Protein AF-A0A7S1R9U9-F1 (afdb_monomer)

Sequence (122 aa):
VRVLEEAEETRVPSEEEVQEYANFLEIDIENESHLMWIAREGVVAPVPHPWKMCTENDEDFFYFNFETGESVWDHPCDEKYRGMVEEHREKGKGGDKSAGDSLESGMTSKLDSKLDASIASA

InterPro domains:
  IPR001202 WW domain [PF00397] (48-76)
  IPR001202 WW domain [PS50020] (45-78)
  IPR001202 WW domain [SM00456] (46-78)
  IPR001202 WW domain [cd00201] (48-78)
  IPR036020 WW domain superfamily [SSF51045] (35-79)
  IPR053233 Plasmodium ABRA-related [PTHR21715] (5-103)

Foldseek 3Di:
DDFDDPDPDDDQDDPVQLVVQCVVLVHDCVPRVVLSVLSRCVSNPDQDPPKTWDDDPVPQIWIARPPPRDIGRDRPCSVVSSVVSVVVVVVVVPPDDDDDDDDDDDDDDDDDDDDDDDDDDD

Mean predicted aligned error: 13.93 Å

pLDDT: mean 75.32, std 17.96, range [38.44, 91.75]

Solvent-accessible surface area (backbone atoms only — not comparable to full-atom values): 8022 Å² total; per-residue (Å²): 109,48,74,59,77,81,76,84,91,71,77,79,78,52,69,65,58,29,50,55,44,22,52,72,60,69,49,48,68,89,87,36,54,89,51,50,64,56,23,45,51,57,75,62,50,74,70,58,84,61,38,41,48,30,22,68,78,86,78,52,68,33,31,34,28,76,80,83,72,48,74,41,73,62,64,88,59,52,66,56,51,41,51,51,51,53,52,49,57,54,49,72,74,53,85,73,83,79,88,76,89,79,90,79,83,87,84,84,85,80,91,81,82,86,85,79,86,83,85,89,80,135

Nearest PDB structures (foldseek):
  7o06-assembly2_D  TM=8.907E-01  e=2.398E-10  Homo sapiens
  7o3b-assembly3_I  TM=9.391E-01  e=1.116E-09  Homo sapiens
  7o0s-assembly1_B  TM=9.200E-01  e=2.118E-09  Homo sapiens
  7nwj-assembly1_A  TM=7.478E-01  e=5.173E-10  Homo sapiens
  6jjx-assembly1_A  TM=8.424E-01  e=6.063E-02  Mus musculus

Structure (mmCIF, N/CA/C/O backbone):
data_AF-A0A7S1R9U9-F1
#
_entry.id   AF-A0A7S1R9U9-F1
#
loop_
_atom_site.group_PDB
_atom_site.id
_atom_site.type_symbol
_atom_site.label_atom_id
_atom_site.label_alt_id
_atom_site.label_comp_id
_atom_site.label_asym_id
_atom_site.label_entity_id
_atom_site.label_seq_id
_atom_site.pdbx_PDB_ins_code
_atom_site.Cartn_x
_atom_site.Cartn_y
_atom_site.Cartn_z
_atom_site.occupancy
_atom_site.B_iso_or_equiv
_atom_site.auth_seq_id
_atom_site.auth_comp_id
_atom_site.auth_asym_id
_atom_site.auth_atom_id
_atom_site.pdbx_PDB_model_num
ATOM 1 N N . VAL A 1 1 ? 13.812 2.835 -17.294 1.00 71.75 1 VAL A N 1
ATOM 2 C CA . VAL A 1 1 ? 12.912 1.943 -16.531 1.00 71.75 1 VAL A CA 1
ATOM 3 C C . VAL A 1 1 ? 13.656 0.695 -16.090 1.00 71.75 1 VAL A C 1
ATOM 5 O O . VAL A 1 1 ? 14.079 -0.092 -16.932 1.00 71.75 1 VAL A O 1
ATOM 8 N N . ARG A 1 2 ? 13.860 0.546 -14.784 1.00 81.06 2 ARG A N 1
ATOM 9 C CA . ARG A 1 2 ? 14.355 -0.667 -14.129 1.00 81.06 2 ARG A CA 1
ATOM 10 C C . ARG A 1 2 ? 13.193 -1.307 -13.382 1.00 81.06 2 ARG A C 1
ATOM 12 O O . ARG A 1 2 ? 12.449 -0.596 -12.716 1.00 81.06 2 ARG A O 1
ATOM 19 N N . VAL A 1 3 ? 13.042 -2.620 -13.515 1.00 80.25 3 VAL A N 1
ATOM 20 C CA . VAL A 1 3 ? 12.080 -3.396 -12.726 1.00 80.25 3 VAL A CA 1
ATOM 21 C C . VAL A 1 3 ? 12.754 -3.740 -11.407 1.00 80.25 3 VAL A C 1
ATOM 23 O O . VAL A 1 3 ? 13.874 -4.252 -11.420 1.00 80.25 3 VAL A O 1
ATOM 26 N N . LEU A 1 4 ? 12.100 -3.438 -10.292 1.00 77.31 4 LEU A N 1
ATOM 27 C CA . LEU A 1 4 ? 12.564 -3.856 -8.977 1.00 77.31 4 LEU A CA 1
ATOM 28 C C . LEU A 1 4 ? 12.083 -5.290 -8.745 1.00 77.31 4 LEU A C 1
ATOM 30 O O . LEU A 1 4 ? 10.889 -5.568 -8.838 1.00 77.31 4 LEU A O 1
ATOM 34 N N . GLU A 1 5 ? 13.019 -6.210 -8.513 1.00 64.69 5 GLU A N 1
ATOM 35 C CA . GLU A 1 5 ? 12.682 -7.559 -8.055 1.00 64.69 5 GLU A CA 1
ATOM 36 C C . GLU A 1 5 ? 12.178 -7.465 -6.611 1.00 64.69 5 GLU A C 1
ATOM 38 O O . GLU A 1 5 ? 12.822 -6.849 -5.759 1.00 64.69 5 GLU A O 1
ATOM 43 N N . GLU A 1 6 ? 10.991 -8.021 -6.364 1.00 61.53 6 GLU A N 1
ATOM 44 C CA . GLU A 1 6 ? 10.354 -8.023 -5.050 1.00 61.53 6 GLU A CA 1
ATOM 45 C C . GLU A 1 6 ? 11.284 -8.696 -4.035 1.00 61.53 6 GLU A C 1
ATOM 47 O O . GLU A 1 6 ? 11.724 -9.831 -4.221 1.00 61.53 6 GLU A O 1
ATOM 52 N N . ALA A 1 7 ? 11.631 -7.964 -2.975 1.00 54.41 7 ALA A N 1
ATOM 53 C CA . ALA A 1 7 ? 12.496 -8.473 -1.925 1.00 54.41 7 ALA A CA 1
ATOM 54 C C . ALA A 1 7 ? 11.795 -9.631 -1.202 1.00 54.41 7 ALA A C 1
ATOM 56 O O . ALA A 1 7 ? 10.674 -9.479 -0.722 1.00 54.41 7 ALA A O 1
ATOM 57 N N . GLU A 1 8 ? 12.472 -10.774 -1.127 1.00 50.97 8 GLU A N 1
ATOM 58 C CA . GLU A 1 8 ? 11.977 -12.020 -0.543 1.00 50.97 8 GLU A CA 1
ATOM 59 C C . GLU A 1 8 ? 11.393 -11.822 0.877 1.00 50.97 8 GLU A C 1
ATOM 61 O O . GLU A 1 8 ? 12.105 -11.652 1.867 1.00 50.97 8 GLU A O 1
ATOM 66 N N . GLU A 1 9 ? 10.059 -11.800 0.936 1.00 56.78 9 GLU A N 1
ATOM 67 C CA . GLU A 1 9 ? 9.127 -12.316 1.951 1.00 56.78 9 GLU A CA 1
ATOM 68 C C . GLU A 1 9 ? 9.646 -12.513 3.392 1.00 56.78 9 GLU A C 1
ATOM 70 O O . GLU A 1 9 ? 9.536 -13.591 3.956 1.00 56.78 9 GLU A O 1
ATOM 75 N N . THR A 1 10 ? 10.202 -11.484 4.038 1.00 60.12 10 THR A N 1
ATOM 76 C CA . THR A 1 10 ? 10.333 -11.413 5.519 1.00 60.12 10 THR A CA 1
ATOM 77 C C . THR A 1 10 ? 10.450 -9.976 6.050 1.00 60.12 10 THR A C 1
ATOM 79 O O . THR A 1 10 ? 10.848 -9.755 7.198 1.00 60.12 10 THR A O 1
ATOM 82 N N . ARG A 1 11 ? 10.110 -8.960 5.244 1.00 68.50 11 ARG A N 1
ATOM 83 C CA . ARG A 1 11 ? 10.177 -7.563 5.688 1.00 68.50 11 ARG A CA 1
ATOM 84 C C . ARG A 1 11 ? 9.075 -7.293 6.711 1.00 68.50 11 ARG A C 1
ATOM 86 O O . ARG A 1 11 ? 7.893 -7.338 6.394 1.00 68.50 11 ARG A O 1
ATOM 93 N N . VAL A 1 12 ? 9.479 -6.979 7.938 1.00 78.56 12 VAL A N 1
ATOM 94 C CA . VAL A 1 12 ? 8.569 -6.469 8.965 1.00 78.56 12 VAL A CA 1
ATOM 95 C C . VAL A 1 12 ? 8.353 -4.979 8.684 1.00 78.56 12 VAL A C 1
ATOM 97 O O . VAL A 1 12 ? 9.344 -4.246 8.650 1.00 78.56 12 VAL A O 1
ATOM 100 N N . PRO A 1 13 ? 7.108 -4.524 8.460 1.00 84.94 13 PRO A N 1
ATOM 101 C CA . PRO A 1 13 ? 6.835 -3.118 8.212 1.00 84.94 13 PRO A CA 1
ATOM 102 C C . PRO A 1 13 ? 7.052 -2.341 9.512 1.00 84.94 13 PRO A C 1
ATOM 104 O O . PRO A 1 13 ? 6.711 -2.825 10.599 1.00 84.94 13 PRO A O 1
ATOM 107 N N . SER A 1 14 ? 7.638 -1.150 9.413 1.00 88.88 14 SER A N 1
ATOM 108 C CA . SER A 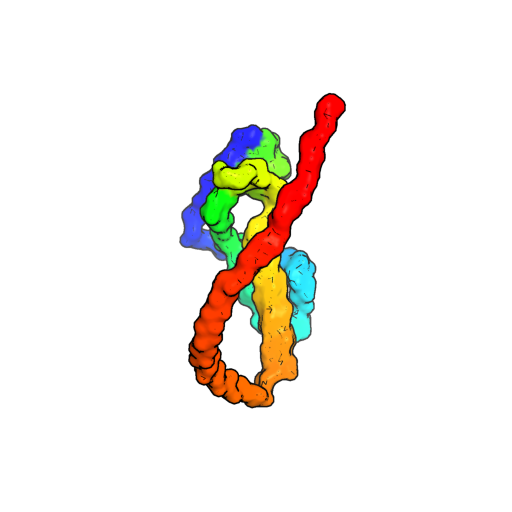1 14 ? 7.741 -0.245 10.555 1.00 88.88 14 SER A CA 1
ATOM 109 C C . SER A 1 14 ? 6.353 0.234 10.973 1.00 88.88 14 SER A C 1
ATOM 111 O O . SER A 1 14 ? 5.454 0.359 10.144 1.00 88.88 14 SER A O 1
ATOM 113 N N . GLU A 1 15 ? 6.177 0.548 12.254 1.00 89.44 15 GLU A N 1
ATOM 114 C CA . GLU A 1 15 ? 4.910 1.090 12.752 1.00 89.44 15 GLU A CA 1
ATOM 115 C C . GLU A 1 15 ? 4.552 2.406 12.049 1.00 89.44 15 GLU A C 1
ATOM 117 O O . GLU A 1 15 ? 3.400 2.600 11.684 1.00 89.44 15 GLU A O 1
ATOM 122 N N . GLU A 1 16 ? 5.553 3.232 11.734 1.00 90.81 16 GLU A N 1
ATOM 123 C CA . GLU A 1 16 ? 5.382 4.468 10.961 1.00 90.81 16 GLU A CA 1
ATOM 124 C C . GLU A 1 16 ? 4.825 4.201 9.553 1.00 90.81 16 GLU A C 1
ATOM 126 O O . GLU A 1 16 ? 3.856 4.838 9.154 1.00 90.81 16 GLU A O 1
ATOM 131 N N . GLU A 1 17 ? 5.349 3.202 8.833 1.00 89.62 17 GLU A N 1
ATOM 132 C CA . GLU A 1 17 ? 4.846 2.828 7.499 1.00 89.62 17 GLU A CA 1
ATOM 133 C C . GLU A 1 17 ? 3.394 2.340 7.571 1.00 89.62 17 GLU A C 1
ATOM 135 O O . GLU A 1 17 ? 2.562 2.691 6.735 1.00 89.62 17 GLU A O 1
ATOM 140 N N . VAL A 1 18 ? 3.071 1.555 8.603 1.00 91.69 18 VAL A N 1
ATOM 141 C CA . VAL A 1 18 ? 1.702 1.089 8.837 1.00 91.69 18 VAL A CA 1
ATOM 142 C C . VAL A 1 18 ? 0.771 2.259 9.158 1.00 91.69 18 VAL A C 1
ATOM 144 O O . VAL A 1 18 ? -0.362 2.259 8.690 1.00 91.69 18 VAL A O 1
ATOM 147 N N . GLN A 1 19 ? 1.218 3.251 9.931 1.00 91.44 19 GLN A N 1
ATOM 148 C CA . GLN A 1 19 ? 0.424 4.439 10.260 1.00 91.44 19 GLN A CA 1
ATOM 149 C C . GLN A 1 19 ? 0.193 5.340 9.043 1.00 91.44 19 GLN A C 1
ATOM 151 O O . GLN A 1 19 ? -0.931 5.794 8.836 1.00 91.44 19 GLN A O 1
ATOM 156 N N . GLU A 1 20 ? 1.221 5.562 8.224 1.00 91.25 20 GLU A N 1
ATOM 157 C CA . GLU A 1 20 ? 1.120 6.309 6.963 1.00 91.25 20 GLU A CA 1
ATOM 158 C C . GLU A 1 20 ? 0.100 5.645 6.029 1.00 91.25 20 GLU A C 1
ATOM 160 O O . GLU A 1 20 ? -0.805 6.298 5.506 1.00 91.25 20 GLU A O 1
ATOM 165 N N . TYR A 1 21 ? 0.187 4.321 5.886 1.00 90.25 21 TYR A N 1
ATOM 166 C CA . TYR A 1 21 ? -0.740 3.563 5.054 1.00 90.25 21 TYR A CA 1
ATOM 167 C C . TYR A 1 21 ? -2.150 3.493 5.661 1.00 90.25 21 TYR A C 1
ATOM 169 O O . TYR A 1 21 ? -3.141 3.593 4.945 1.00 90.25 21 TYR A O 1
ATOM 177 N N . ALA A 1 22 ? -2.277 3.405 6.987 1.00 91.69 22 ALA A N 1
ATOM 178 C CA . ALA A 1 22 ? -3.565 3.512 7.670 1.00 91.69 22 ALA A CA 1
ATOM 179 C C . ALA A 1 22 ? -4.232 4.871 7.406 1.00 91.69 22 ALA A C 1
ATOM 181 O O . ALA A 1 22 ? -5.425 4.915 7.116 1.00 91.69 22 ALA A O 1
ATOM 182 N N . ASN A 1 23 ? -3.462 5.963 7.432 1.00 91.19 23 ASN A N 1
ATOM 183 C CA . ASN A 1 23 ? -3.947 7.296 7.085 1.00 91.19 23 ASN A CA 1
ATOM 184 C C . ASN A 1 23 ? -4.362 7.387 5.606 1.00 91.19 23 ASN A C 1
ATOM 186 O O . ASN A 1 23 ? -5.399 7.969 5.298 1.00 91.19 23 ASN A O 1
ATOM 190 N N . PHE A 1 24 ? -3.610 6.756 4.699 1.00 90.25 24 PHE A N 1
ATOM 191 C CA . PHE A 1 24 ? -3.985 6.639 3.285 1.00 90.25 24 PHE A CA 1
ATOM 192 C C . PHE A 1 24 ? -5.307 5.876 3.081 1.00 90.25 24 PHE A C 1
ATOM 194 O O . PHE A 1 24 ? -6.129 6.269 2.255 1.00 90.25 24 PHE A O 1
ATOM 201 N N . LEU A 1 25 ? -5.545 4.821 3.867 1.00 89.94 25 LEU A N 1
ATOM 202 C CA . LEU A 1 25 ? -6.807 4.072 3.888 1.00 89.94 25 LEU A CA 1
ATOM 203 C C . LEU A 1 25 ? -7.929 4.767 4.684 1.00 89.94 25 LEU A C 1
ATOM 205 O O . LEU A 1 25 ? -9.015 4.200 4.817 1.00 89.94 25 LEU A O 1
ATOM 209 N N . GLU A 1 26 ? -7.681 5.964 5.223 1.00 90.88 26 GLU A N 1
ATOM 210 C CA . GLU A 1 26 ? -8.619 6.723 6.059 1.00 90.88 26 GLU A CA 1
ATOM 211 C C . GLU A 1 26 ? -9.083 5.939 7.308 1.00 90.88 26 GLU A C 1
ATOM 213 O O . GLU A 1 26 ? -10.243 6.030 7.726 1.00 90.88 26 GLU A O 1
ATOM 218 N N . ILE A 1 27 ? -8.185 5.138 7.894 1.00 89.12 27 ILE A N 1
ATOM 219 C CA . ILE A 1 27 ? -8.393 4.421 9.158 1.00 89.12 27 ILE A CA 1
ATOM 220 C C . ILE A 1 27 ? -8.052 5.350 10.322 1.00 89.12 27 ILE A C 1
ATOM 222 O O . ILE A 1 27 ? -6.932 5.854 10.426 1.00 89.12 27 ILE A O 1
ATOM 226 N N . ASP A 1 28 ? -8.990 5.518 11.251 1.00 89.25 28 ASP A N 1
ATOM 227 C CA . ASP A 1 28 ? -8.739 6.276 12.471 1.00 89.25 28 ASP A CA 1
ATOM 228 C C . ASP A 1 28 ? -7.979 5.413 13.492 1.00 89.25 28 ASP A C 1
ATOM 230 O O . ASP A 1 28 ? -8.520 4.465 14.051 1.00 89.25 28 ASP A O 1
ATOM 234 N N . ILE A 1 29 ? -6.706 5.711 13.755 1.00 87.44 29 ILE A N 1
ATOM 235 C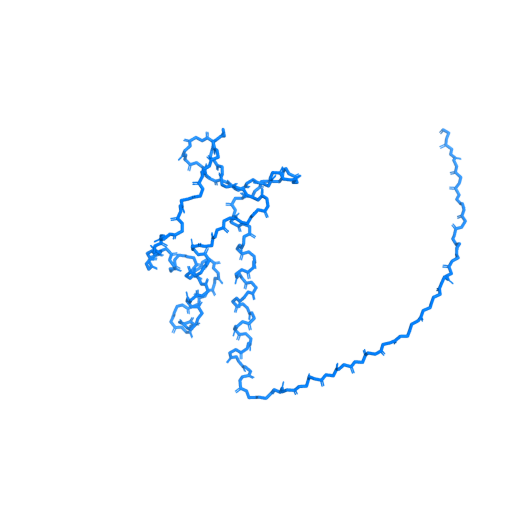 CA . ILE A 1 29 ? -5.859 4.866 14.621 1.00 87.44 29 ILE A CA 1
ATOM 236 C C . ILE A 1 29 ? -6.409 4.798 16.062 1.00 87.44 29 ILE A C 1
ATOM 238 O O . ILE A 1 29 ? -6.274 3.771 16.732 1.00 87.44 29 ILE A O 1
ATOM 242 N N . GLU A 1 30 ? -7.054 5.865 16.545 1.00 86.88 30 GLU A N 1
ATOM 243 C CA . GLU A 1 30 ? -7.571 5.946 17.915 1.00 86.88 30 GLU A CA 1
ATOM 244 C C . GLU A 1 30 ? -8.886 5.166 18.081 1.00 86.88 30 GLU A C 1
ATOM 246 O O . GLU A 1 30 ? -9.052 4.412 19.044 1.00 86.88 30 GLU A O 1
ATOM 251 N N . ASN A 1 31 ? -9.813 5.305 17.132 1.00 86.19 31 ASN A N 1
ATOM 252 C CA . ASN A 1 31 ? -11.148 4.702 17.186 1.00 86.19 31 ASN A CA 1
ATOM 253 C C . ASN A 1 31 ? -11.209 3.325 16.502 1.00 86.19 31 ASN A C 1
ATOM 255 O O . ASN A 1 31 ? -12.012 2.465 16.872 1.00 86.19 31 ASN A O 1
ATOM 259 N N . GLU A 1 32 ? -10.342 3.091 15.524 1.00 87.62 32 GLU A N 1
ATOM 260 C CA . GLU A 1 32 ? -10.326 1.930 14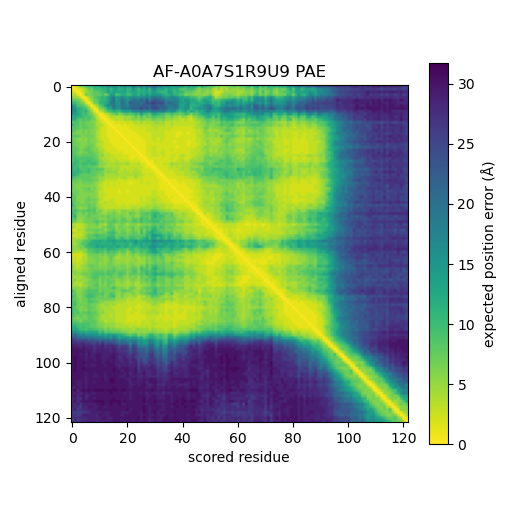.635 1.00 87.62 32 GLU A CA 1
ATOM 261 C C . GLU A 1 32 ? -8.993 1.179 14.700 1.00 87.62 32 GLU A C 1
ATOM 263 O O . GLU A 1 32 ? -8.555 0.547 13.742 1.00 87.62 32 GLU A O 1
ATOM 268 N N . SER A 1 33 ? -8.378 1.155 15.884 1.00 86.25 33 SER A N 1
ATOM 269 C CA . SER A 1 33 ? -7.184 0.347 16.177 1.00 86.25 33 SER A CA 1
ATOM 270 C C . SER A 1 33 ? -7.337 -1.140 15.804 1.00 86.25 33 SER A C 1
ATOM 272 O O . SER A 1 33 ? -6.358 -1.814 15.492 1.00 86.25 33 SER A O 1
ATOM 274 N N . HIS A 1 34 ? -8.569 -1.653 15.760 1.00 86.19 34 HIS A N 1
ATOM 275 C CA . HIS A 1 34 ? -8.901 -3.003 15.298 1.00 86.19 34 HIS A CA 1
ATOM 276 C C . HIS A 1 34 ? -8.799 -3.201 13.773 1.00 86.19 34 HIS A C 1
ATOM 278 O O . HIS A 1 34 ? -8.869 -4.341 13.324 1.00 86.19 34 HIS A O 1
ATOM 284 N N . LEU A 1 35 ? -8.632 -2.137 12.981 1.00 89.44 35 LEU A N 1
ATOM 285 C CA . LEU A 1 35 ? -8.416 -2.170 11.527 1.00 89.44 35 LEU A CA 1
ATOM 286 C C . LEU A 1 35 ? -6.935 -2.010 11.149 1.00 89.44 35 LEU A C 1
ATOM 288 O O . LEU A 1 35 ? -6.563 -2.262 10.007 1.00 89.44 35 LEU A O 1
ATOM 292 N N . MET A 1 36 ? -6.064 -1.682 12.109 1.00 90.06 36 MET A N 1
ATOM 293 C CA . MET A 1 36 ? -4.615 -1.511 11.903 1.00 90.06 36 MET A CA 1
ATOM 294 C C . MET A 1 36 ? -3.924 -2.729 11.276 1.00 90.06 36 MET A C 1
ATOM 296 O O . MET A 1 36 ? -2.907 -2.592 10.598 1.00 90.06 36 MET A O 1
ATOM 300 N N . TRP A 1 37 ? -4.456 -3.936 11.490 1.00 90.75 37 TRP A N 1
ATOM 301 C CA . TRP A 1 37 ? -3.917 -5.144 10.862 1.00 90.75 37 TRP A CA 1
ATOM 302 C C . TRP A 1 37 ? -4.100 -5.137 9.337 1.00 90.75 37 TRP A C 1
ATOM 304 O O . TRP A 1 37 ? -3.255 -5.688 8.641 1.00 90.75 37 TRP A O 1
ATOM 314 N N . ILE A 1 38 ? -5.147 -4.481 8.817 1.00 91.50 38 ILE A N 1
ATOM 315 C CA . ILE A 1 38 ? -5.396 -4.340 7.374 1.00 91.50 38 ILE A CA 1
ATOM 316 C C . ILE A 1 38 ? -4.303 -3.470 6.759 1.00 91.50 38 ILE A C 1
ATOM 318 O O . ILE A 1 38 ? -3.720 -3.839 5.743 1.00 91.50 38 ILE A O 1
ATOM 322 N N . ALA A 1 39 ? -3.975 -2.354 7.416 1.00 91.75 39 ALA A N 1
ATOM 323 C CA . ALA A 1 39 ? -2.886 -1.493 6.978 1.00 91.75 39 ALA A CA 1
ATOM 324 C C . ALA A 1 39 ? -1.537 -2.227 7.018 1.00 91.75 39 ALA A C 1
ATOM 326 O O . ALA A 1 39 ? -0.763 -2.152 6.069 1.00 91.75 39 ALA A O 1
ATOM 327 N N . ARG A 1 40 ? -1.282 -3.004 8.082 1.00 90.50 40 ARG A N 1
ATOM 328 C CA . ARG A 1 40 ? -0.064 -3.817 8.205 1.00 90.50 40 ARG A CA 1
ATOM 329 C C . ARG A 1 40 ? 0.084 -4.799 7.047 1.00 90.50 40 ARG A C 1
ATOM 331 O O . ARG A 1 40 ? 1.172 -4.892 6.490 1.00 90.50 40 ARG A O 1
ATOM 338 N N . GLU A 1 41 ? -0.989 -5.506 6.703 1.00 89.44 41 GLU A N 1
ATOM 339 C CA . GLU A 1 41 ? -1.012 -6.446 5.579 1.00 89.44 41 GLU A CA 1
ATOM 340 C C . GLU A 1 41 ? -0.839 -5.745 4.228 1.00 89.44 41 GLU A C 1
ATOM 342 O O . GLU A 1 41 ? -0.209 -6.305 3.340 1.00 89.44 41 GLU A O 1
ATOM 347 N N . GLY A 1 42 ? -1.372 -4.531 4.065 1.00 88.31 42 GLY A N 1
ATOM 348 C CA . GLY A 1 42 ? -1.231 -3.758 2.831 1.00 88.31 42 GLY A CA 1
ATOM 349 C C . GLY A 1 42 ? 0.190 -3.272 2.566 1.00 88.31 42 GLY A C 1
ATOM 350 O O . GLY A 1 42 ? 0.661 -3.366 1.438 1.00 88.31 42 GLY A O 1
ATOM 351 N N . VAL A 1 43 ? 0.915 -2.851 3.606 1.00 86.75 43 VAL A N 1
ATOM 352 C CA . VAL A 1 43 ? 2.315 -2.401 3.475 1.00 86.75 43 VAL A CA 1
ATOM 353 C C . VAL A 1 43 ? 3.256 -3.536 3.060 1.00 86.75 43 VAL A C 1
ATOM 355 O O . VAL A 1 43 ? 4.231 -3.305 2.349 1.00 86.75 43 VAL A O 1
ATOM 358 N N . VAL A 1 44 ? 2.987 -4.766 3.504 1.00 85.50 44 VAL A N 1
ATOM 359 C CA . VAL A 1 44 ? 3.778 -5.953 3.125 1.00 85.50 44 VAL A CA 1
ATOM 360 C C . VAL A 1 44 ? 3.194 -6.706 1.939 1.00 85.50 44 VAL A C 1
ATOM 362 O O . VAL A 1 44 ? 3.711 -7.766 1.584 1.00 85.50 44 VAL A O 1
ATOM 365 N N . ALA A 1 45 ? 2.107 -6.203 1.353 1.00 84.81 45 ALA A N 1
ATOM 366 C CA . ALA A 1 45 ? 1.430 -6.885 0.272 1.00 84.81 45 ALA A CA 1
ATOM 367 C C . ALA A 1 45 ? 2.385 -7.024 -0.919 1.00 84.81 45 ALA A C 1
ATOM 369 O O . ALA A 1 45 ? 2.924 -6.017 -1.383 1.00 84.81 45 ALA A O 1
ATOM 370 N N . PRO A 1 46 ? 2.589 -8.245 -1.438 1.00 81.69 46 PRO A N 1
ATOM 371 C CA . PRO A 1 46 ? 3.339 -8.410 -2.667 1.00 81.69 46 PRO A CA 1
ATOM 372 C C . PRO A 1 46 ? 2.566 -7.767 -3.818 1.00 81.69 46 PRO A C 1
ATOM 374 O O . PRO A 1 46 ? 1.324 -7.735 -3.827 1.00 81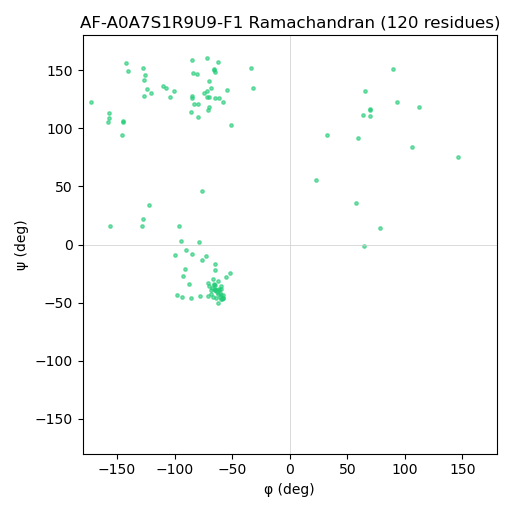.69 46 PRO A O 1
ATOM 377 N N . VAL A 1 47 ? 3.306 -7.292 -4.812 1.00 81.44 47 VAL A N 1
ATOM 378 C CA . VAL A 1 47 ? 2.709 -6.748 -6.022 1.00 81.44 47 VAL A CA 1
ATOM 379 C C . VAL A 1 47 ? 2.106 -7.934 -6.786 1.00 81.44 47 VAL A C 1
ATOM 381 O O . VAL A 1 47 ? 2.811 -8.874 -7.152 1.00 81.44 47 VAL A O 1
ATOM 384 N N . PRO A 1 48 ? 0.786 -7.963 -7.019 1.00 81.38 48 PRO A N 1
ATOM 385 C CA . PRO A 1 48 ? 0.145 -9.111 -7.632 1.00 81.38 48 PRO A CA 1
ATOM 386 C C . PRO A 1 48 ? 0.580 -9.227 -9.092 1.00 81.38 48 PRO A C 1
ATOM 388 O O . PRO A 1 48 ? 0.516 -8.254 -9.843 1.00 81.38 48 PRO A O 1
ATOM 391 N N . HIS A 1 49 ? 0.926 -10.432 -9.545 1.00 80.50 49 HIS A N 1
ATOM 392 C CA . HIS A 1 49 ? 1.070 -10.694 -10.977 1.00 80.50 49 HIS A CA 1
ATOM 393 C C . HIS A 1 49 ? -0.230 -10.292 -11.701 1.00 80.50 49 HIS A C 1
ATOM 395 O O . HIS A 1 49 ? -1.306 -10.684 -11.235 1.00 80.50 49 HIS A O 1
ATOM 401 N N . PRO A 1 50 ? -0.191 -9.555 -12.827 1.00 88.44 50 PRO A N 1
ATOM 402 C CA . PRO A 1 50 ? 0.956 -9.233 -13.699 1.00 88.44 50 PRO A CA 1
ATOM 403 C C . PRO A 1 50 ? 1.64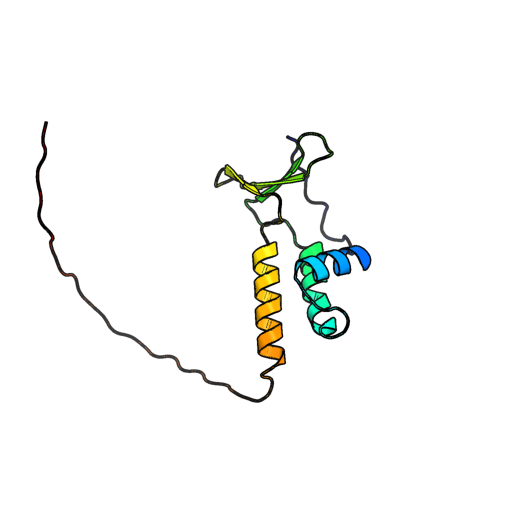9 -7.877 -13.460 1.00 88.44 50 PRO A C 1
ATOM 405 O O . PRO A 1 50 ? 2.379 -7.393 -14.333 1.00 88.44 50 PRO A O 1
ATOM 408 N N . TRP A 1 51 ? 1.411 -7.233 -12.322 1.00 89.31 51 TRP A N 1
ATOM 409 C CA . TRP A 1 51 ? 2.010 -5.945 -11.986 1.00 89.31 51 TRP A CA 1
ATOM 410 C C . TRP A 1 51 ? 3.437 -6.111 -11.462 1.00 89.31 51 TRP A C 1
ATOM 412 O O . TRP A 1 51 ? 3.749 -7.097 -10.800 1.00 89.31 51 TRP A O 1
ATOM 422 N N . LYS A 1 52 ? 4.313 -5.140 -11.743 1.00 87.75 52 LYS A N 1
ATOM 423 C CA . LYS A 1 52 ? 5.629 -5.023 -11.093 1.00 87.75 52 LYS A CA 1
ATOM 424 C C . LYS A 1 52 ? 5.968 -3.572 -10.802 1.00 87.75 52 LYS A C 1
ATOM 426 O O . LYS A 1 52 ? 5.586 -2.686 -11.567 1.00 87.75 52 LYS A O 1
ATOM 431 N N . MET A 1 53 ? 6.733 -3.345 -9.738 1.00 87.12 53 MET A N 1
ATOM 432 C CA . MET A 1 53 ? 7.280 -2.028 -9.428 1.00 87.12 53 MET A CA 1
ATOM 433 C C . MET A 1 53 ? 8.439 -1.701 -10.376 1.00 87.12 53 MET A C 1
ATOM 435 O O . MET A 1 53 ? 9.370 -2.485 -10.574 1.00 87.12 53 MET A O 1
ATOM 439 N N . CYS A 1 54 ? 8.374 -0.520 -10.964 1.00 87.69 54 CYS A N 1
ATOM 440 C CA . CYS A 1 54 ? 9.314 0.015 -11.923 1.00 87.69 54 CYS A CA 1
ATOM 441 C C . CYS A 1 54 ? 9.802 1.380 -11.439 1.00 87.69 54 CYS A C 1
ATOM 443 O O . CYS A 1 54 ? 9.045 2.149 -10.855 1.00 87.69 54 CYS A O 1
ATOM 445 N N . THR A 1 55 ? 11.057 1.709 -11.724 1.00 87.19 55 THR A N 1
ATOM 446 C CA . THR A 1 55 ? 11.591 3.059 -11.525 1.00 87.19 55 THR A CA 1
ATOM 447 C C . THR A 1 55 ? 12.237 3.580 -12.798 1.00 87.19 55 THR A C 1
ATOM 449 O O . THR A 1 55 ? 12.863 2.821 -13.547 1.00 87.19 55 THR A O 1
ATOM 452 N N . GLU A 1 56 ? 12.072 4.867 -13.101 1.00 84.38 56 GLU A N 1
ATOM 453 C CA . GLU A 1 56 ? 12.728 5.473 -14.261 1.00 84.38 56 GLU A CA 1
ATOM 454 C C . GLU A 1 56 ? 14.144 5.961 -13.939 1.00 84.38 56 GLU A C 1
ATOM 456 O O . GLU A 1 56 ? 15.066 5.628 -14.690 1.00 84.38 56 GLU A O 1
ATOM 461 N N . ASN A 1 57 ? 14.308 6.663 -12.813 1.00 87.06 57 ASN A N 1
ATOM 462 C CA . ASN A 1 57 ? 15.546 7.339 -12.404 1.00 87.06 57 ASN A CA 1
ATOM 463 C C . ASN A 1 57 ? 16.006 6.973 -10.978 1.00 87.06 57 ASN A C 1
ATOM 465 O O . ASN A 1 57 ? 16.804 7.700 -10.401 1.00 87.06 57 ASN A O 1
ATOM 469 N N . ASP A 1 58 ? 15.482 5.892 -10.388 1.00 78.94 58 ASP A N 1
ATOM 470 C CA . ASP A 1 58 ? 15.651 5.529 -8.967 1.00 78.94 58 ASP A CA 1
ATOM 471 C C . ASP A 1 58 ? 15.019 6.545 -7.974 1.00 78.94 58 ASP A C 1
ATOM 473 O O . ASP A 1 58 ? 15.037 6.317 -6.766 1.00 78.94 58 ASP A O 1
ATOM 477 N N . GLU A 1 59 ? 14.420 7.635 -8.475 1.00 79.62 59 GLU A N 1
ATOM 478 C CA . GLU A 1 59 ? 13.694 8.657 -7.699 1.00 79.62 59 GLU A CA 1
ATOM 479 C C . GLU A 1 59 ? 12.174 8.433 -7.719 1.00 79.62 59 GLU A C 1
ATOM 481 O O . GLU A 1 59 ? 11.521 8.504 -6.681 1.00 79.62 59 GLU A O 1
ATOM 486 N N . ASP A 1 60 ? 11.620 8.112 -8.891 1.00 85.94 60 ASP A N 1
ATOM 487 C CA . ASP A 1 60 ? 10.188 7.880 -9.083 1.00 85.94 60 ASP A CA 1
ATOM 488 C C . ASP A 1 60 ? 9.893 6.386 -9.211 1.00 85.94 60 ASP A C 1
ATOM 490 O O . ASP A 1 60 ? 10.478 5.703 -10.063 1.00 85.94 60 ASP A O 1
ATOM 494 N N . PHE A 1 61 ? 8.963 5.887 -8.398 1.00 87.00 61 PHE A N 1
ATOM 495 C CA . PHE A 1 61 ? 8.474 4.512 -8.459 1.00 87.00 61 PHE A CA 1
ATOM 496 C C . PHE A 1 61 ? 7.035 4.490 -8.971 1.00 87.00 61 PHE A C 1
ATOM 498 O O . PHE A 1 61 ? 6.201 5.286 -8.549 1.00 87.00 61 PHE A O 1
ATOM 505 N N . PHE A 1 62 ? 6.748 3.563 -9.877 1.00 89.25 62 PHE A N 1
ATOM 506 C CA . PHE A 1 62 ? 5.420 3.333 -10.435 1.00 89.25 62 PHE A CA 1
ATOM 507 C C . PHE A 1 62 ? 5.201 1.836 -10.640 1.00 89.25 62 PHE A C 1
ATOM 509 O O . PHE A 1 62 ? 6.153 1.077 -10.809 1.00 89.25 62 PHE A O 1
ATOM 516 N N . TYR A 1 63 ? 3.952 1.392 -10.664 1.00 89.19 63 TYR A N 1
ATOM 517 C CA . TYR A 1 63 ? 3.604 -0.000 -10.920 1.00 89.19 63 TYR A CA 1
ATOM 518 C C . TYR A 1 63 ? 3.153 -0.156 -12.365 1.00 89.19 63 TYR A C 1
ATOM 520 O O . TYR A 1 63 ? 2.331 0.609 -12.862 1.00 89.19 63 TYR A O 1
ATOM 528 N N . PHE A 1 64 ? 3.694 -1.155 -13.053 1.00 89.94 64 PHE A N 1
ATOM 529 C CA . PHE A 1 64 ? 3.388 -1.428 -14.452 1.00 89.94 64 PHE A CA 1
ATOM 530 C C . PHE A 1 64 ? 2.809 -2.829 -14.616 1.00 89.94 64 PHE A C 1
ATOM 532 O O . PHE A 1 64 ? 3.394 -3.803 -14.139 1.00 89.94 64 PHE A O 1
ATOM 539 N N . ASN A 1 65 ? 1.683 -2.932 -15.315 1.00 90.50 65 ASN A N 1
ATOM 540 C CA . ASN A 1 65 ? 1.042 -4.184 -15.679 1.00 90.50 65 ASN A CA 1
ATOM 541 C C . ASN A 1 65 ? 1.649 -4.722 -16.978 1.00 90.50 65 ASN A C 1
ATOM 543 O O . ASN A 1 65 ? 1.475 -4.141 -18.049 1.00 90.50 65 ASN A O 1
ATOM 547 N N . PHE A 1 66 ? 2.337 -5.860 -16.902 1.00 86.75 66 PHE A N 1
ATOM 548 C CA . PHE A 1 66 ? 3.010 -6.453 -18.061 1.00 86.75 66 PHE A CA 1
ATOM 549 C C . PHE A 1 66 ? 2.061 -7.153 -19.044 1.00 86.75 66 PHE A C 1
ATOM 551 O O . PHE A 1 66 ? 2.479 -7.453 -20.162 1.00 86.75 66 PHE A O 1
ATOM 558 N N . GLU A 1 67 ? 0.806 -7.401 -18.662 1.00 90.81 67 GLU A N 1
ATOM 559 C CA . GLU A 1 67 ? -0.203 -7.997 -19.543 1.00 90.81 67 GLU A CA 1
ATOM 560 C C . GLU A 1 67 ? -1.046 -6.939 -20.262 1.00 90.81 67 GLU A C 1
ATOM 562 O O . GLU A 1 67 ? -1.255 -7.050 -21.470 1.00 90.81 67 GLU A O 1
ATOM 567 N N . THR A 1 68 ? -1.514 -5.907 -19.553 1.00 90.69 68 THR A N 1
ATOM 568 C CA . THR A 1 68 ? -2.376 -4.859 -20.135 1.00 90.69 68 THR A CA 1
ATOM 569 C C . THR A 1 68 ? -1.594 -3.668 -20.685 1.00 90.69 68 THR A C 1
ATOM 571 O O . THR A 1 68 ? -2.097 -2.953 -21.550 1.00 90.69 68 THR A O 1
ATOM 574 N N . GLY A 1 69 ? -0.354 -3.462 -20.226 1.00 90.25 69 GLY A N 1
ATOM 575 C CA . GLY A 1 69 ? 0.463 -2.299 -20.571 1.00 90.25 69 GLY A CA 1
ATOM 576 C C . GLY A 1 69 ? 0.087 -1.024 -19.808 1.00 90.25 69 GLY A C 1
ATOM 577 O O . GLY A 1 69 ? 0.485 0.068 -20.214 1.00 90.25 69 GLY A O 1
ATOM 578 N N . GLU A 1 70 ? -0.697 -1.144 -18.736 1.00 90.38 70 GLU A N 1
ATOM 579 C CA . GLU A 1 70 ? -1.120 -0.025 -17.893 1.00 90.38 70 GLU A CA 1
ATOM 580 C C . GLU A 1 70 ? -0.063 0.327 -16.838 1.00 90.38 70 GLU A C 1
ATOM 582 O O . GLU A 1 70 ? 0.641 -0.543 -16.327 1.00 90.38 70 GLU A O 1
ATOM 587 N N . SER A 1 71 ? 0.030 1.609 -16.483 1.00 90.62 71 SER A N 1
ATOM 588 C CA . SER A 1 71 ? 0.902 2.107 -15.416 1.00 90.62 71 SER A CA 1
ATOM 589 C C . SER A 1 71 ? 0.096 2.882 -14.384 1.00 90.62 71 SER A C 1
ATOM 591 O O . SER A 1 71 ? -0.678 3.765 -14.757 1.00 90.62 71 SER A O 1
ATOM 593 N N . VAL A 1 72 ? 0.329 2.609 -13.107 1.00 90.12 72 VAL A N 1
ATOM 594 C CA . VAL A 1 72 ? -0.295 3.308 -11.980 1.00 90.12 72 VAL A CA 1
ATOM 595 C C . VAL A 1 72 ? 0.778 3.796 -11.011 1.00 90.12 72 VAL A C 1
ATOM 597 O O . VAL A 1 72 ? 1.865 3.226 -10.931 1.00 90.12 72 VAL A O 1
ATOM 600 N N . TRP A 1 73 ? 0.484 4.882 -10.305 1.00 89.12 73 TRP A N 1
ATOM 601 C CA . TRP A 1 73 ? 1.378 5.443 -9.288 1.00 89.12 73 TRP A CA 1
ATOM 602 C C . TRP A 1 73 ? 1.145 4.791 -7.923 1.00 89.12 73 TRP A C 1
ATOM 604 O O . TRP A 1 73 ? 2.094 4.554 -7.182 1.00 89.12 73 TRP A O 1
ATOM 614 N N . ASP A 1 74 ? -0.107 4.441 -7.642 1.00 85.44 74 ASP A N 1
ATOM 615 C CA . ASP A 1 74 ? -0.541 3.753 -6.428 1.00 85.44 74 ASP A CA 1
ATOM 616 C C . ASP A 1 74 ? -0.383 2.233 -6.547 1.00 85.44 74 ASP A C 1
ATOM 618 O O . ASP A 1 74 ? -0.328 1.678 -7.648 1.00 85.44 74 ASP A O 1
ATOM 622 N N . HIS A 1 75 ? -0.319 1.531 -5.417 1.00 81.38 75 HIS A N 1
ATOM 623 C CA . HIS A 1 75 ? -0.163 0.085 -5.427 1.00 81.38 75 HIS A CA 1
ATOM 624 C C . HIS A 1 75 ? -1.477 -0.573 -5.897 1.00 81.38 75 HIS A C 1
ATOM 626 O O . H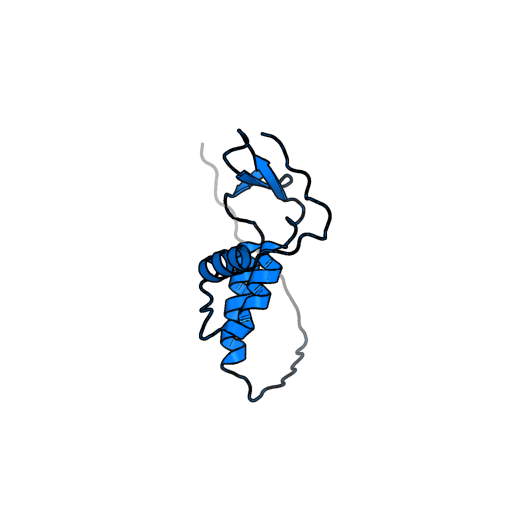IS A 1 75 ? -2.555 -0.260 -5.394 1.00 81.38 75 HIS A O 1
ATOM 632 N N . PRO A 1 76 ? -1.452 -1.529 -6.844 1.00 82.44 76 PRO A N 1
ATOM 633 C CA . PRO A 1 76 ? -2.674 -2.096 -7.429 1.00 82.44 76 PRO A CA 1
ATOM 634 C C . PRO A 1 76 ? -3.546 -2.875 -6.425 1.00 82.44 76 PRO A C 1
ATOM 636 O O . PRO A 1 76 ? -4.722 -3.113 -6.693 1.00 82.44 76 PRO A O 1
ATOM 639 N N . CYS A 1 77 ? -3.012 -3.262 -5.258 1.00 82.62 77 CYS A N 1
ATOM 640 C CA . CYS A 1 77 ? -3.826 -3.819 -4.169 1.00 82.62 77 CYS A CA 1
ATOM 641 C C . CYS A 1 77 ? -4.464 -2.762 -3.257 1.00 82.62 77 CYS A C 1
ATOM 643 O O . CYS A 1 77 ? -5.282 -3.139 -2.421 1.00 82.62 77 CYS A O 1
ATOM 645 N N . ASP A 1 78 ? -4.135 -1.4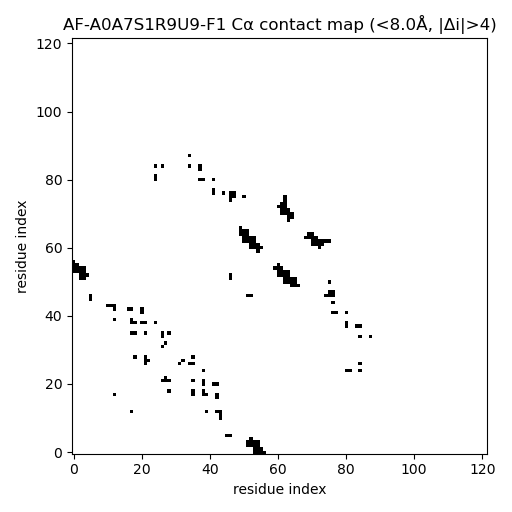76 -3.384 1.00 86.25 78 ASP A N 1
ATOM 646 C CA . ASP A 1 78 ? -4.640 -0.427 -2.488 1.00 86.25 78 ASP A CA 1
ATOM 647 C C . ASP A 1 78 ? -6.166 -0.370 -2.484 1.00 86.25 78 ASP A C 1
ATOM 649 O O . ASP A 1 78 ? -6.794 -0.330 -1.426 1.00 86.25 78 ASP A O 1
ATOM 653 N N . GLU A 1 79 ? -6.785 -0.471 -3.661 1.00 85.31 79 GLU A N 1
ATOM 654 C CA . GLU A 1 79 ? -8.244 -0.491 -3.794 1.00 85.31 79 GLU A CA 1
ATOM 655 C C . GLU A 1 79 ? -8.880 -1.663 -3.030 1.00 85.31 79 GLU A C 1
ATOM 657 O O . GLU A 1 79 ? -9.906 -1.501 -2.364 1.00 85.31 79 GLU A O 1
ATOM 662 N N . LYS A 1 80 ? -8.231 -2.834 -3.037 1.00 87.50 80 LYS A N 1
ATOM 663 C CA . LYS A 1 80 ? -8.684 -4.004 -2.278 1.00 87.50 80 LYS A CA 1
ATOM 664 C C . LYS A 1 80 ? -8.643 -3.735 -0.774 1.00 87.50 80 LYS A C 1
ATOM 666 O O . LYS A 1 80 ? -9.605 -4.065 -0.081 1.00 87.50 80 LYS A O 1
ATOM 671 N N . TYR A 1 81 ? -7.559 -3.155 -0.261 1.00 89.31 81 TYR A N 1
ATOM 672 C CA . TYR A 1 81 ? -7.434 -2.867 1.171 1.00 89.31 81 TYR A CA 1
ATOM 673 C C . TYR A 1 81 ? -8.419 -1.786 1.621 1.00 89.31 81 TYR A C 1
ATOM 675 O O . TYR A 1 81 ? -9.037 -1.947 2.672 1.00 89.31 81 TYR A O 1
ATOM 683 N N . ARG A 1 82 ? -8.667 -0.760 0.796 1.00 88.88 82 ARG A N 1
ATOM 684 C CA . ARG A 1 82 ? -9.727 0.236 1.047 1.00 88.88 82 ARG A CA 1
ATOM 685 C C . ARG A 1 82 ? -11.101 -0.422 1.179 1.00 88.88 82 ARG A C 1
ATOM 687 O O . ARG A 1 82 ? -11.810 -0.163 2.149 1.00 88.88 82 ARG A O 1
ATOM 694 N N . GLY A 1 83 ? -11.439 -1.337 0.270 1.00 88.12 83 GLY A N 1
ATOM 695 C CA . GLY A 1 83 ? -12.677 -2.116 0.365 1.00 88.12 83 GLY A CA 1
ATOM 696 C C . GLY A 1 83 ? -12.744 -2.992 1.623 1.00 88.12 83 GLY A C 1
ATOM 697 O O . GLY A 1 83 ? -13.788 -3.076 2.265 1.00 88.12 83 GLY A O 1
ATOM 698 N N . MET A 1 84 ? -11.627 -3.608 2.031 1.00 88.94 84 MET A N 1
ATOM 699 C CA . MET A 1 84 ? -11.572 -4.406 3.265 1.00 88.94 84 MET A CA 1
ATOM 700 C C . MET A 1 84 ? -11.795 -3.567 4.527 1.00 88.94 84 MET A C 1
ATOM 702 O O . MET A 1 84 ? -12.454 -4.049 5.453 1.00 88.94 84 MET A O 1
ATOM 706 N N . VAL A 1 85 ? -11.260 -2.342 4.573 1.00 90.00 85 VAL A N 1
ATOM 707 C CA . VAL A 1 85 ? -11.482 -1.390 5.675 1.00 90.00 85 VAL A CA 1
ATOM 708 C C . VAL A 1 85 ? -12.956 -1.030 5.774 1.00 90.00 85 VAL A C 1
ATOM 710 O O . VAL A 1 85 ? -13.534 -1.141 6.854 1.00 90.00 85 VAL A O 1
ATOM 713 N N . GLU A 1 86 ? -13.577 -0.650 4.656 1.00 88.38 86 GLU A N 1
ATOM 714 C CA . GLU A 1 86 ? -14.997 -0.295 4.616 1.00 88.38 86 GLU A CA 1
ATOM 715 C C . GLU A 1 86 ? -15.878 -1.467 5.070 1.00 88.38 86 GLU A C 1
ATOM 717 O O . GLU A 1 86 ? -16.705 -1.313 5.971 1.00 88.38 86 GLU A O 1
ATOM 722 N N . GLU A 1 87 ? -15.617 -2.673 4.559 1.00 88.00 87 GLU A N 1
ATOM 723 C CA . GLU A 1 87 ? -16.363 -3.874 4.935 1.00 88.00 87 GLU A CA 1
ATOM 724 C C . GLU A 1 87 ? -16.259 -4.178 6.443 1.00 88.00 87 GLU A C 1
ATOM 726 O O . GLU A 1 87 ? -17.257 -4.497 7.099 1.00 88.00 87 GLU A O 1
ATOM 731 N N . HIS A 1 88 ? -15.060 -4.070 7.027 1.00 87.00 88 HIS A N 1
ATOM 732 C CA . HIS A 1 88 ? -14.869 -4.303 8.461 1.00 87.00 88 HIS A CA 1
ATOM 733 C C . HIS A 1 88 ? -15.468 -3.186 9.318 1.00 87.00 88 HIS A C 1
ATOM 735 O O . HIS A 1 88 ? -15.993 -3.473 10.395 1.00 87.00 88 HIS A O 1
ATOM 741 N N . ARG A 1 89 ? -15.457 -1.940 8.836 1.00 85.00 89 ARG A N 1
ATOM 742 C CA . ARG A 1 89 ? -16.103 -0.795 9.490 1.00 85.00 89 ARG A CA 1
ATOM 743 C C . ARG A 1 89 ? -17.622 -0.980 9.557 1.00 85.00 89 ARG A C 1
ATOM 745 O O . ARG A 1 89 ? -18.236 -0.677 10.583 1.00 85.00 89 ARG A O 1
ATOM 752 N N . GLU A 1 90 ? -18.233 -1.525 8.506 1.00 78.88 90 GLU A N 1
ATOM 753 C CA . GLU A 1 90 ? -19.659 -1.868 8.495 1.00 78.88 90 GLU A CA 1
ATOM 754 C C . GLU A 1 90 ? -19.972 -3.073 9.393 1.00 78.88 90 GLU A C 1
ATOM 756 O O . GLU A 1 90 ? -20.899 -3.022 10.207 1.00 78.88 90 GLU A O 1
ATOM 761 N N . LYS A 1 91 ? -19.159 -4.136 9.329 1.00 70.88 91 LYS A N 1
ATOM 762 C CA . LYS A 1 91 ? -19.330 -5.334 10.172 1.00 70.88 91 LYS A CA 1
ATOM 763 C C . LYS A 1 91 ? -19.115 -5.044 11.661 1.00 70.88 91 LYS A C 1
ATOM 765 O O . LYS A 1 91 ? -19.839 -5.585 12.497 1.00 70.88 91 LYS A O 1
ATOM 770 N N . GLY A 1 92 ? -18.195 -4.141 12.006 1.00 60.75 92 GLY A N 1
ATOM 771 C CA . GLY A 1 92 ? -17.955 -3.672 13.375 1.00 60.75 92 GLY A CA 1
ATOM 772 C C . GLY A 1 92 ? -19.134 -2.899 13.979 1.00 60.75 92 GLY A C 1
ATOM 773 O O . GLY A 1 92 ? -19.292 -2.871 15.199 1.00 60.75 92 GLY A O 1
ATOM 774 N N . LYS A 1 93 ? -20.018 -2.339 13.141 1.00 53.44 93 LYS A N 1
ATOM 775 C CA . LYS A 1 93 ? -21.269 -1.685 13.561 1.00 53.44 93 LYS A CA 1
ATOM 776 C C . LYS A 1 93 ? -22.477 -2.634 13.640 1.00 53.44 93 LYS A C 1
ATOM 778 O O . LYS A 1 93 ? -23.536 -2.203 14.091 1.00 53.44 93 LYS A O 1
ATOM 783 N N . GLY A 1 94 ? -22.334 -3.906 13.249 1.00 46.44 94 GLY A N 1
ATOM 784 C CA . GLY A 1 94 ? -23.443 -4.860 13.074 1.00 46.44 94 GLY A CA 1
ATOM 785 C C . GLY A 1 94 ? -23.304 -6.195 13.815 1.00 46.44 94 GLY A C 1
ATOM 786 O O . GLY A 1 94 ? -23.929 -7.180 13.429 1.00 46.44 94 GLY A O 1
ATOM 787 N N . GLY A 1 95 ? -22.496 -6.262 14.873 1.00 43.03 95 GLY A N 1
ATOM 788 C CA . GLY A 1 95 ? -22.234 -7.486 15.636 1.00 43.03 95 GLY A CA 1
ATOM 789 C C . GLY A 1 95 ? -23.337 -7.936 16.604 1.00 43.03 95 GLY A C 1
ATOM 790 O O . GLY A 1 95 ? -23.015 -8.292 17.731 1.00 43.03 95 GLY A O 1
ATOM 791 N N . ASP A 1 96 ? -24.608 -7.956 16.188 1.00 45.38 96 ASP A N 1
ATOM 792 C CA . ASP A 1 96 ? -25.611 -8.884 16.734 1.00 45.38 96 ASP A CA 1
ATOM 793 C C . ASP A 1 96 ? -26.586 -9.300 15.611 1.00 45.38 96 ASP A C 1
ATOM 795 O O . ASP A 1 96 ? -27.471 -8.544 15.222 1.00 45.38 96 ASP A O 1
ATOM 799 N N . LYS A 1 97 ? -26.407 -10.544 15.135 1.00 46.25 97 LYS A N 1
ATOM 800 C CA . LYS A 1 97 ? -27.300 -11.359 14.280 1.00 46.25 97 LYS A CA 1
ATOM 801 C C . LYS A 1 97 ? -27.488 -10.924 12.811 1.00 46.25 97 LYS A C 1
ATOM 803 O O . LYS A 1 97 ? -28.224 -9.998 12.514 1.00 46.25 97 LYS A O 1
ATOM 808 N N . SER A 1 98 ? -27.059 -11.771 11.871 1.00 40.31 98 SER A N 1
ATOM 809 C CA . SER A 1 98 ? -27.959 -12.804 11.326 1.00 40.31 98 SER A CA 1
ATOM 810 C C . SER A 1 98 ? -27.213 -13.764 10.401 1.00 40.31 98 SER A C 1
ATOM 812 O O . SER A 1 98 ? -26.650 -13.376 9.383 1.00 40.31 98 SER A O 1
ATOM 814 N N . ALA A 1 99 ? -27.280 -15.045 10.755 1.00 51.16 99 ALA A N 1
ATOM 815 C CA . ALA A 1 99 ? -27.232 -16.138 9.800 1.00 51.16 99 ALA A CA 1
ATOM 816 C C . ALA A 1 99 ? -28.440 -16.069 8.842 1.00 51.16 99 ALA A C 1
ATOM 818 O O . ALA A 1 99 ? -29.486 -15.517 9.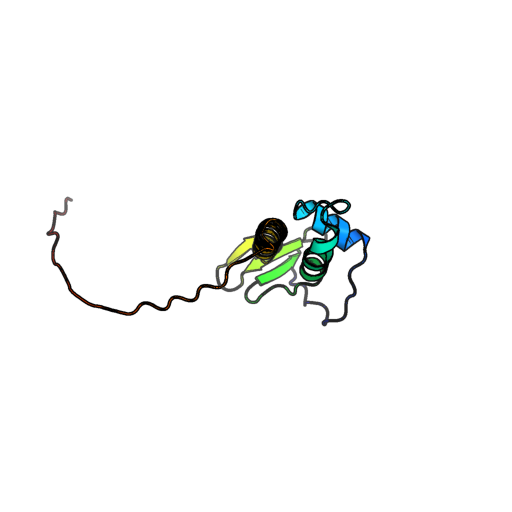191 1.00 51.16 99 ALA A O 1
ATOM 819 N N . GLY A 1 100 ? -28.286 -16.675 7.669 1.00 39.22 100 GLY A N 1
ATOM 820 C CA . GLY A 1 100 ? -29.277 -16.797 6.599 1.00 39.22 100 GLY A CA 1
ATOM 821 C C . GLY A 1 100 ? -28.519 -16.756 5.275 1.00 39.22 100 GLY A C 1
ATOM 822 O O . GLY A 1 100 ? -28.349 -15.695 4.696 1.00 39.22 100 GLY A O 1
ATOM 823 N N . ASP A 1 101 ? -27.827 -17.814 4.857 1.00 46.78 101 ASP A N 1
ATOM 824 C CA . ASP A 1 101 ? -28.416 -19.064 4.356 1.00 46.78 101 ASP A CA 1
ATOM 825 C C . ASP A 1 101 ? -29.743 -18.840 3.6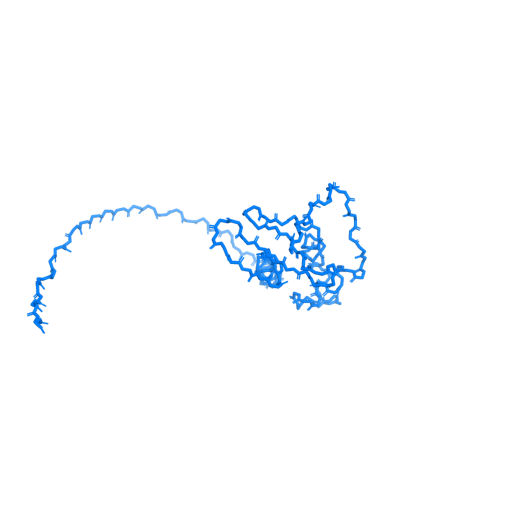20 1.00 46.78 101 ASP A C 1
ATOM 827 O O . ASP A 1 101 ? -30.815 -18.776 4.219 1.00 46.78 101 ASP A O 1
ATOM 831 N N . SER A 1 102 ? -29.656 -18.704 2.300 1.00 48.88 102 SER A N 1
ATOM 832 C CA . SER A 1 102 ? -30.687 -19.202 1.394 1.00 48.88 102 SER A CA 1
ATOM 833 C C . SER A 1 102 ? -30.090 -19.399 0.013 1.00 48.88 102 SER A C 1
ATOM 835 O O . SER A 1 102 ? -29.805 -18.463 -0.731 1.00 48.88 102 SER A O 1
ATOM 837 N N . LEU A 1 103 ? -29.893 -20.674 -0.289 1.00 52.12 103 LEU A N 1
ATOM 838 C CA . LEU A 1 103 ? -29.747 -21.195 -1.628 1.00 52.12 103 LEU A CA 1
ATOM 839 C C . LEU A 1 103 ? -31.127 -21.140 -2.307 1.00 52.12 103 LEU A C 1
ATOM 841 O O . LEU A 1 103 ? -32.080 -21.714 -1.789 1.00 52.12 103 LEU A O 1
ATOM 845 N N . GLU A 1 104 ? -31.228 -20.526 -3.482 1.00 46.16 104 GLU A N 1
ATOM 846 C CA . GLU A 1 104 ? -32.334 -20.729 -4.432 1.00 46.16 104 GLU A CA 1
ATOM 847 C C . GLU A 1 104 ? -31.732 -20.607 -5.845 1.00 46.16 104 GLU A C 1
ATOM 849 O O . GLU A 1 104 ? -31.271 -19.551 -6.256 1.00 46.16 104 GLU A O 1
ATOM 854 N N . SER A 1 105 ? -31.341 -21.709 -6.485 1.00 43.12 105 SER A N 1
ATOM 855 C CA . SER A 1 105 ? -32.171 -22.603 -7.302 1.00 43.12 105 SER A CA 1
ATOM 856 C C . SER A 1 105 ? -32.851 -21.924 -8.499 1.00 43.12 105 SER A C 1
ATOM 858 O O . SER A 1 105 ? -34.010 -21.543 -8.443 1.00 43.12 105 SER A O 1
ATOM 860 N N . GLY A 1 106 ? -32.152 -21.956 -9.637 1.00 38.44 106 GLY A N 1
ATOM 861 C CA . GLY A 1 106 ? -32.725 -22.534 -10.850 1.00 38.44 106 GLY A CA 1
ATOM 862 C C . GLY A 1 106 ? -33.523 -21.644 -11.811 1.00 38.44 106 GLY A C 1
ATOM 863 O O . GLY A 1 106 ? -34.281 -20.758 -11.450 1.00 38.44 106 GLY A O 1
ATOM 864 N N . MET A 1 107 ? -33.439 -22.085 -13.069 1.00 43.47 107 MET A N 1
ATOM 865 C CA . MET A 1 107 ? -34.498 -22.057 -14.084 1.00 43.47 107 MET A CA 1
ATOM 866 C C . MET A 1 107 ? -34.396 -21.018 -15.224 1.00 43.47 107 MET A C 1
ATOM 868 O O . MET A 1 107 ? -35.067 -20.000 -15.273 1.00 43.47 107 MET A O 1
ATOM 872 N N . THR A 1 108 ? -33.623 -21.426 -16.237 1.00 43.69 108 THR A N 1
ATOM 873 C CA . THR A 1 108 ? -34.023 -21.539 -17.656 1.00 43.69 108 THR A CA 1
ATOM 874 C C . THR A 1 108 ? -34.408 -20.321 -18.511 1.00 43.69 108 THR A C 1
ATOM 876 O O . THR A 1 108 ? -35.417 -19.660 -18.313 1.00 43.69 108 THR A O 1
ATOM 879 N N . SER A 1 109 ? -33.777 -20.346 -19.690 1.00 44.91 109 SER A N 1
ATOM 880 C CA . SER A 1 109 ? -34.382 -20.302 -21.031 1.00 44.91 109 SER A CA 1
ATOM 881 C C . SER A 1 109 ? -34.565 -18.962 -21.751 1.00 44.91 109 SER A C 1
ATOM 883 O O . SER A 1 109 ? -35.379 -18.126 -21.394 1.00 44.91 109 SER A O 1
ATOM 885 N N . LYS A 1 110 ? -33.942 -18.960 -22.939 1.00 49.75 110 LYS A N 1
ATOM 886 C CA . LYS A 1 110 ? -34.558 -18.772 -24.264 1.00 49.75 110 LYS A CA 1
ATOM 887 C C . LYS A 1 110 ? -34.177 -17.477 -24.985 1.00 49.75 110 LYS A C 1
ATOM 889 O O . LYS A 1 110 ? -34.483 -16.374 -24.561 1.00 49.75 110 LYS A O 1
ATOM 894 N N . LEU A 1 111 ? -33.542 -17.717 -26.134 1.00 52.56 111 LEU A N 1
ATOM 895 C CA . LEU A 1 111 ? -33.462 -16.866 -27.315 1.00 52.56 111 LEU A CA 1
ATOM 896 C C . LEU A 1 111 ? -34.722 -16.013 -27.527 1.00 52.56 111 LEU A C 1
ATOM 898 O O . LEU A 1 111 ? -35.817 -16.571 -27.597 1.00 52.56 111 LEU A O 1
ATOM 902 N N . ASP A 1 112 ? -34.512 -14.735 -27.832 1.00 53.31 112 ASP A N 1
ATOM 903 C CA . ASP A 1 112 ? -35.231 -14.037 -28.902 1.00 53.31 112 ASP A CA 1
ATOM 904 C C . ASP A 1 112 ? -34.252 -13.032 -29.548 1.00 53.31 112 ASP A C 1
ATOM 906 O O . ASP A 1 112 ? -33.612 -12.248 -28.857 1.00 53.31 112 ASP A O 1
ATOM 910 N N . SER A 1 113 ? -33.759 -13.295 -30.758 1.00 48.69 113 SER A N 1
ATOM 911 C CA . SER A 1 113 ? -34.332 -12.928 -32.063 1.00 48.69 113 SER A CA 1
ATOM 912 C C . SER A 1 113 ? -34.291 -11.424 -32.370 1.00 48.69 113 SER A C 1
ATOM 914 O O . SER A 1 113 ? -35.093 -10.649 -31.878 1.00 48.69 113 SER A O 1
ATOM 916 N N . LYS A 1 114 ? -33.434 -11.093 -33.346 1.00 55.81 114 LYS A N 1
ATOM 917 C CA . LYS A 1 114 ? -33.642 -10.091 -34.406 1.00 55.81 114 LYS A CA 1
ATOM 918 C C . LYS A 1 114 ? -33.813 -8.627 -33.966 1.00 55.81 114 LYS A C 1
ATOM 920 O O . LYS A 1 114 ? -34.900 -8.199 -33.599 1.00 55.81 114 LYS A O 1
ATOM 925 N N . LEU A 1 115 ? -32.811 -7.810 -34.296 1.00 56.94 115 LEU A N 1
ATOM 926 C CA . LEU A 1 115 ? -33.122 -6.558 -34.980 1.00 56.94 115 LEU A CA 1
ATOM 927 C C . LEU A 1 115 ? -32.305 -6.448 -36.265 1.00 56.94 115 LEU A C 1
ATOM 929 O O . LEU A 1 115 ? -31.102 -6.697 -36.302 1.00 56.94 115 LEU A O 1
ATOM 933 N N . ASP A 1 116 ? -33.071 -6.192 -37.313 1.00 48.34 116 ASP A N 1
ATOM 934 C CA . ASP A 1 116 ? -32.730 -6.123 -38.716 1.00 48.34 116 ASP A CA 1
ATOM 935 C C . ASP A 1 116 ? -31.914 -4.869 -39.053 1.00 48.34 116 ASP A C 1
ATOM 937 O O . ASP A 1 116 ? -31.884 -3.887 -38.313 1.00 48.34 116 ASP A O 1
ATOM 941 N N . ALA A 1 117 ? -31.258 -4.975 -40.202 1.00 46.28 117 ALA A N 1
ATOM 942 C CA . ALA A 1 117 ? -30.441 -4.009 -40.906 1.00 46.28 117 ALA A CA 1
ATOM 943 C C . ALA A 1 117 ? -30.863 -2.534 -40.795 1.00 46.28 117 ALA A C 1
ATOM 945 O O . ALA A 1 117 ? -32.043 -2.194 -40.854 1.00 46.28 117 ALA A O 1
ATOM 946 N N . SER A 1 118 ? -29.873 -1.639 -40.907 1.00 44.16 118 SER A N 1
ATOM 947 C CA . SER A 1 118 ? -29.954 -0.653 -41.986 1.00 44.16 118 SER A CA 1
ATOM 948 C C . SER A 1 118 ? -28.614 -0.046 -42.426 1.00 44.16 118 SER A C 1
ATOM 950 O O . SER A 1 118 ? -27.987 0.720 -41.709 1.00 44.16 118 SER A O 1
ATOM 952 N N . ILE A 1 119 ? -28.270 -0.405 -43.667 1.00 50.88 119 ILE A N 1
ATOM 953 C CA . ILE A 1 119 ? -27.941 0.466 -44.807 1.00 50.88 119 ILE A CA 1
ATOM 954 C C . ILE A 1 119 ? -26.623 1.268 -44.780 1.00 50.88 119 ILE A C 1
ATOM 956 O O . ILE A 1 119 ? -26.422 2.223 -44.039 1.00 50.88 119 ILE A O 1
ATOM 960 N N . ALA A 1 120 ? -25.778 0.894 -45.743 1.00 43.53 120 ALA A N 1
ATOM 961 C CA . ALA A 1 120 ? -24.629 1.617 -46.258 1.00 43.53 120 ALA A CA 1
ATOM 962 C C . ALA A 1 120 ? -24.997 2.937 -46.961 1.00 43.53 120 ALA A C 1
ATOM 964 O O . ALA A 1 120 ? -26.005 3.025 -47.658 1.00 43.53 120 ALA A O 1
ATOM 965 N N . SER A 1 121 ? -24.107 3.921 -46.890 1.00 46.16 121 SER A N 1
ATOM 966 C CA . SER A 1 121 ? -23.891 4.960 -47.911 1.00 46.16 121 SER A CA 1
ATOM 967 C C . SER A 1 121 ? -22.463 5.472 -47.679 1.00 46.16 121 SER A C 1
ATOM 969 O O . SER A 1 121 ? -22.130 5.806 -46.547 1.00 46.16 121 SER A O 1
ATOM 971 N N . ALA A 1 122 ? -21.527 5.160 -48.579 1.00 45.19 122 ALA A N 1
ATOM 972 C CA . ALA A 1 122 ? -21.227 5.858 -49.839 1.00 45.19 122 ALA A CA 1
ATOM 973 C C . ALA A 1 122 ? -20.270 7.032 -49.601 1.00 45.19 122 ALA A C 1
ATOM 975 O O . ALA A 1 122 ? -20.643 7.946 -48.837 1.00 45.19 122 ALA A O 1
#

Organism: Alexandrium catenella (NCBI:txid2925)

Radius of gyration: 22.87 Å; Cα contacts (8 Å, |Δi|>4): 109; chains: 1; bounding box: 51×31×68 Å

Secondary structure (DSSP, 8-state):
-EEPPPP-S--PPPHHHHHHHHHHTT--TTT-GGGHHHHHHHHTPPPPTTEEEEESSSS-EEEEETTT--EESS-TTHHHHHHHHHHHHHHHT--S--------------------------